Protein AF-A0A831W3M3-F1 (afdb_monomer_lite)

Structure (mmCIF, N/CA/C/O backbone):
data_AF-A0A831W3M3-F1
#
_entry.id   AF-A0A831W3M3-F1
#
loop_
_atom_site.group_PDB
_atom_site.id
_atom_site.type_symbol
_atom_site.label_atom_id
_atom_site.label_alt_id
_atom_site.label_comp_id
_atom_site.label_asym_id
_atom_site.label_entity_id
_atom_site.label_seq_id
_atom_site.pdbx_PDB_ins_code
_atom_site.Cartn_x
_atom_site.Cartn_y
_atom_site.Cartn_z
_atom_site.occupancy
_atom_site.B_iso_or_equiv
_atom_site.auth_seq_id
_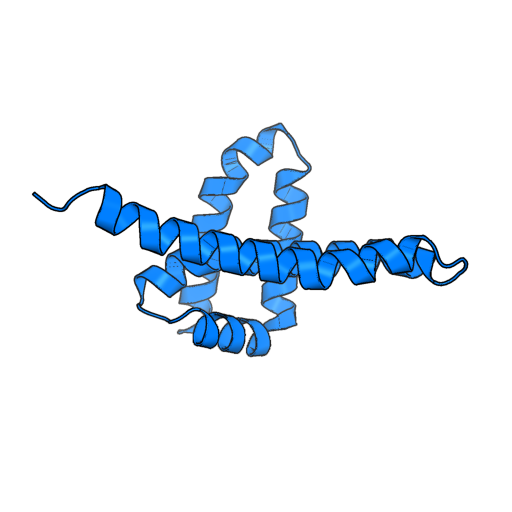atom_site.auth_comp_id
_atom_site.auth_asym_id
_atom_site.auth_atom_id
_atom_site.pdbx_PDB_model_num
ATOM 1 N N . ASP A 1 1 ? -14.266 19.669 25.885 1.00 48.91 1 ASP A N 1
ATOM 2 C CA . ASP A 1 1 ? -14.448 19.768 24.423 1.00 48.91 1 ASP A CA 1
ATOM 3 C C . ASP A 1 1 ? -13.127 19.462 23.740 1.00 48.91 1 ASP A C 1
ATOM 5 O O . ASP A 1 1 ? -12.242 20.310 23.695 1.00 48.91 1 ASP A O 1
ATOM 9 N N . GLY A 1 2 ? -12.929 18.203 23.341 1.00 61.62 2 GLY A N 1
ATOM 10 C CA . GLY A 1 2 ? -11.722 17.788 22.627 1.00 61.62 2 GLY A CA 1
ATOM 11 C C . GLY A 1 2 ? -11.670 18.528 21.299 1.00 61.62 2 GLY A C 1
ATOM 12 O O . GLY A 1 2 ? -12.535 18.339 20.450 1.00 61.62 2 GLY A O 1
ATOM 13 N N . SER A 1 3 ? -10.723 19.456 21.163 1.00 75.31 3 SER A N 1
ATOM 14 C CA . SER A 1 3 ? -10.581 20.263 19.955 1.00 75.31 3 SER A CA 1
ATOM 15 C C . SER A 1 3 ? -10.360 19.330 18.769 1.00 75.31 3 SER A C 1
ATOM 17 O O . SER A 1 3 ? -9.345 18.644 18.710 1.00 75.31 3 SER A O 1
ATOM 19 N N . ILE A 1 4 ? -11.294 19.322 17.820 1.00 76.12 4 ILE A N 1
ATOM 20 C CA . ILE A 1 4 ? -11.229 18.547 16.571 1.00 76.12 4 ILE A CA 1
ATOM 21 C C . ILE A 1 4 ? -9.868 18.746 15.871 1.00 76.12 4 ILE A C 1
ATOM 23 O O . ILE A 1 4 ? -9.304 17.818 15.296 1.00 76.12 4 ILE A O 1
ATOM 27 N N . ALA A 1 5 ? -9.272 19.937 15.994 1.00 77.50 5 ALA A N 1
ATOM 28 C CA . ALA A 1 5 ? -7.937 20.229 15.476 1.00 77.50 5 ALA A CA 1
ATOM 29 C C . ALA A 1 5 ? -6.824 19.373 16.119 1.00 77.50 5 ALA A C 1
ATOM 31 O O . ALA A 1 5 ? -5.868 19.000 15.439 1.00 77.50 5 ALA A O 1
ATOM 32 N N . ALA A 1 6 ? -6.946 19.038 17.406 1.00 79.94 6 ALA A N 1
ATOM 33 C CA . ALA A 1 6 ? -5.995 18.196 18.130 1.00 79.94 6 ALA A CA 1
ATOM 34 C C . ALA A 1 6 ? -6.069 16.715 17.714 1.00 79.94 6 ALA A C 1
ATOM 36 O O . ALA A 1 6 ? -5.077 16.005 17.865 1.00 79.94 6 ALA A O 1
ATOM 37 N N . GLU A 1 7 ? -7.196 16.262 17.155 1.00 78.81 7 GLU A N 1
ATOM 38 C CA . GLU A 1 7 ? -7.370 14.900 16.626 1.00 78.81 7 GLU A CA 1
ATOM 39 C C . GLU A 1 7 ? -6.997 14.800 15.139 1.00 78.81 7 GLU A C 1
ATOM 41 O O . GLU A 1 7 ? -6.343 13.843 14.719 1.00 78.81 7 GLU A O 1
ATOM 46 N N . ILE A 1 8 ? -7.340 15.818 14.342 1.00 85.62 8 ILE A N 1
ATOM 47 C CA . ILE A 1 8 ? -7.056 15.848 12.901 1.00 85.62 8 ILE A CA 1
ATOM 48 C C . ILE A 1 8 ? -5.557 16.009 12.624 1.00 85.62 8 ILE A C 1
ATOM 50 O O . ILE A 1 8 ? -5.022 15.356 11.728 1.00 85.62 8 ILE A O 1
ATOM 54 N N . LEU A 1 9 ? -4.853 16.865 13.373 1.00 85.12 9 LEU A N 1
ATOM 55 C CA . LEU A 1 9 ? -3.450 17.177 13.088 1.00 85.12 9 LEU A CA 1
ATOM 56 C C . LEU A 1 9 ? -2.528 15.938 13.167 1.00 85.12 9 LEU A C 1
ATOM 58 O O . LEU A 1 9 ? -1.756 15.722 12.228 1.00 85.12 9 LEU A O 1
ATOM 62 N N . PRO A 1 10 ? -2.599 15.081 14.207 1.00 82.62 10 PRO A N 1
ATOM 63 C CA . PRO A 1 10 ? -1.837 13.834 14.246 1.00 82.62 10 PRO A CA 1
ATOM 64 C C . PRO A 1 10 ? -2.193 12.870 13.109 1.00 82.62 10 PRO A C 1
ATOM 66 O O . PRO A 1 10 ? -1.286 12.263 12.538 1.00 82.62 10 PRO A O 1
ATOM 69 N N . ALA A 1 11 ? -3.480 12.749 12.764 1.00 81.81 11 ALA A N 1
ATOM 70 C CA . ALA A 1 11 ? -3.945 11.872 11.691 1.00 81.81 11 ALA A CA 1
ATOM 71 C C . ALA A 1 11 ? -3.400 12.315 10.323 1.00 81.81 11 ALA A C 1
ATOM 73 O O . ALA A 1 11 ? -2.793 11.516 9.609 1.00 81.81 11 ALA A O 1
ATOM 74 N N . LEU A 1 12 ? -3.498 13.610 10.006 1.00 85.62 12 LEU A N 1
ATOM 75 C CA . LEU A 1 12 ? -2.940 14.181 8.778 1.00 85.62 12 LEU A CA 1
ATOM 76 C C . LEU A 1 12 ? -1.421 14.015 8.707 1.00 85.62 12 LEU A C 1
ATOM 78 O O . LEU A 1 12 ? -0.882 13.647 7.668 1.00 85.62 12 LEU A O 1
ATOM 82 N N . LEU A 1 13 ? -0.702 14.243 9.809 1.00 86.31 13 LEU A N 1
ATOM 83 C CA . LEU A 1 13 ? 0.748 14.033 9.846 1.00 86.31 13 LEU A CA 1
ATOM 84 C C . LEU A 1 13 ? 1.129 12.563 9.614 1.00 86.31 13 LEU A C 1
ATOM 86 O O . LEU A 1 13 ? 2.179 12.286 9.025 1.00 86.31 13 LEU A O 1
ATOM 90 N N . MET A 1 14 ? 0.306 11.615 10.072 1.00 81.12 14 MET A N 1
ATOM 91 C CA . MET A 1 14 ? 0.502 10.196 9.778 1.00 81.12 14 MET A CA 1
ATOM 92 C C . MET A 1 14 ? 0.279 9.894 8.298 1.00 81.12 14 MET A C 1
ATOM 94 O O . MET A 1 14 ? 1.156 9.281 7.686 1.00 81.12 14 MET A O 1
ATOM 98 N N . GLU A 1 15 ? -0.815 10.370 7.703 1.00 86.88 15 GLU A N 1
ATOM 99 C CA . GLU A 1 15 ? -1.049 10.225 6.261 1.00 86.88 15 GLU A CA 1
ATOM 100 C C . GLU A 1 15 ? 0.069 10.861 5.431 1.00 86.88 15 GLU A C 1
ATOM 102 O O . GLU A 1 15 ? 0.592 10.230 4.514 1.00 86.88 15 GLU A O 1
ATOM 107 N N . LEU A 1 16 ? 0.535 12.059 5.793 1.00 88.25 16 LEU A N 1
ATOM 108 C CA . LEU A 1 16 ? 1.649 12.720 5.109 1.00 88.25 16 LEU A CA 1
ATOM 109 C C . LEU A 1 16 ? 2.938 11.894 5.166 1.00 88.25 16 LEU A C 1
ATOM 111 O O . LEU A 1 16 ? 3.690 11.846 4.193 1.00 88.25 16 LEU A O 1
ATOM 115 N N . ARG A 1 17 ? 3.201 11.195 6.276 1.00 86.62 17 ARG A N 1
ATOM 116 C CA . ARG A 1 17 ? 4.336 10.262 6.365 1.00 86.62 17 ARG A CA 1
ATOM 117 C C . ARG A 1 17 ? 4.157 9.054 5.450 1.00 86.62 17 ARG A C 1
ATOM 119 O O . ARG A 1 17 ? 5.147 8.614 4.861 1.00 86.62 17 ARG A O 1
ATOM 126 N N . LYS A 1 18 ? 2.937 8.522 5.313 1.00 82.31 18 LYS A N 1
ATOM 127 C CA . LYS A 1 18 ? 2.636 7.436 4.363 1.00 82.31 18 LYS A CA 1
ATOM 128 C C . LYS A 1 18 ? 2.801 7.907 2.919 1.00 82.31 18 LYS A C 1
ATOM 130 O O . LYS A 1 18 ? 3.459 7.227 2.136 1.00 82.31 18 LYS A O 1
ATOM 135 N N . LEU A 1 19 ? 2.309 9.101 2.595 1.00 88.38 19 LEU A N 1
ATOM 136 C CA . LEU A 1 19 ? 2.502 9.745 1.297 1.00 88.38 19 LEU A CA 1
ATOM 137 C C . LEU A 1 19 ? 3.985 9.947 0.994 1.00 88.38 19 LEU A C 1
ATOM 139 O O . LEU A 1 19 ? 4.457 9.544 -0.062 1.00 88.38 19 LEU A O 1
ATOM 143 N N . PHE A 1 20 ? 4.763 10.481 1.933 1.00 90.31 20 PHE A N 1
ATOM 144 C CA . PHE A 1 20 ? 6.203 10.640 1.739 1.00 90.31 20 PHE A CA 1
ATOM 145 C C . PHE A 1 20 ? 6.906 9.289 1.524 1.00 90.31 20 PHE A C 1
ATOM 147 O O . PHE A 1 20 ? 7.731 9.143 0.623 1.00 90.31 20 PHE A O 1
ATOM 154 N N . TYR A 1 21 ? 6.537 8.267 2.306 1.00 87.69 21 TYR A N 1
ATOM 155 C CA . TYR A 1 21 ? 7.006 6.890 2.132 1.00 87.69 21 TYR A CA 1
ATOM 156 C C . TYR A 1 21 ? 6.671 6.335 0.739 1.00 87.69 21 TYR A C 1
ATOM 158 O O . TYR A 1 21 ? 7.491 5.603 0.167 1.00 87.69 21 TYR A O 1
ATOM 166 N N . PHE A 1 22 ? 5.482 6.655 0.221 1.00 89.62 22 PHE A N 1
ATOM 167 C CA . PHE A 1 22 ? 5.025 6.281 -1.112 1.00 89.62 22 PHE A CA 1
ATOM 168 C C . PHE A 1 22 ? 5.850 6.984 -2.186 1.00 89.62 22 PHE A C 1
ATOM 170 O O . PHE A 1 22 ? 6.496 6.301 -2.976 1.00 89.62 22 PHE A O 1
ATOM 177 N N . LEU A 1 23 ? 5.907 8.320 -2.171 1.00 89.31 23 LEU A N 1
ATOM 178 C CA . LEU A 1 23 ? 6.639 9.112 -3.162 1.00 89.31 23 LEU A CA 1
ATOM 179 C C . LEU A 1 23 ? 8.112 8.704 -3.240 1.00 89.31 23 LEU A C 1
ATOM 181 O O . LEU A 1 23 ? 8.631 8.493 -4.334 1.00 89.31 23 LEU A O 1
ATOM 185 N N . LEU A 1 24 ? 8.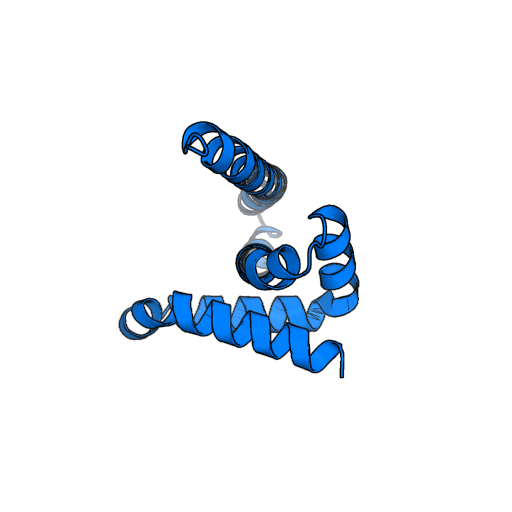769 8.515 -2.093 1.00 91.06 24 LEU A N 1
ATOM 186 C CA . LEU A 1 24 ? 10.184 8.144 -2.042 1.00 91.06 24 LEU A CA 1
ATOM 187 C C . LEU A 1 24 ? 10.481 6.817 -2.762 1.00 91.06 24 LEU A C 1
ATOM 189 O O . LEU A 1 24 ? 11.588 6.615 -3.252 1.00 91.06 24 LEU 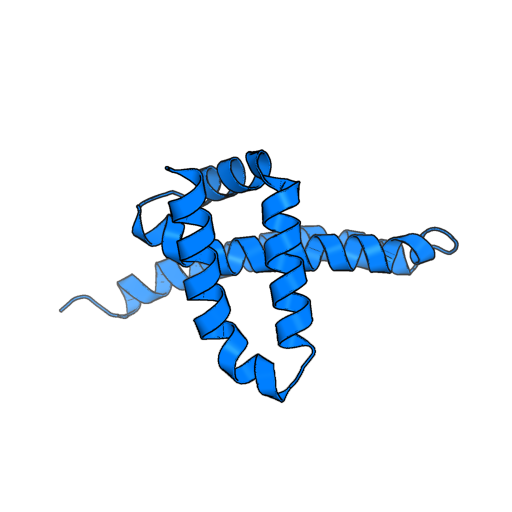A O 1
ATOM 193 N N . ARG A 1 25 ? 9.503 5.907 -2.830 1.00 88.62 25 ARG A N 1
ATOM 194 C CA . ARG A 1 25 ? 9.623 4.617 -3.530 1.00 88.62 25 ARG A CA 1
ATOM 195 C C . ARG A 1 25 ? 9.066 4.657 -4.946 1.00 88.62 25 ARG A C 1
ATOM 197 O O . ARG A 1 25 ? 9.633 4.017 -5.826 1.00 88.62 25 ARG A O 1
ATOM 204 N N . ALA A 1 26 ? 7.999 5.417 -5.165 1.00 88.88 26 ALA A N 1
ATOM 205 C CA . ALA A 1 26 ? 7.375 5.587 -6.465 1.00 88.88 26 ALA A CA 1
ATOM 206 C C . ALA A 1 26 ? 8.307 6.309 -7.446 1.00 88.88 26 ALA A C 1
ATOM 208 O O . ALA A 1 26 ? 8.396 5.897 -8.594 1.00 88.88 26 ALA A O 1
ATOM 209 N N . ILE A 1 27 ? 9.050 7.334 -7.008 1.00 91.06 27 ILE A N 1
ATOM 210 C CA . ILE A 1 27 ? 9.933 8.120 -7.887 1.00 91.06 27 ILE A CA 1
ATOM 211 C C . ILE A 1 27 ? 11.019 7.249 -8.555 1.00 91.06 27 ILE A C 1
ATOM 213 O O . ILE A 1 27 ? 11.094 7.261 -9.783 1.00 91.06 27 ILE A O 1
ATOM 217 N N . PRO A 1 28 ? 11.821 6.441 -7.827 1.00 87.88 28 PRO A N 1
ATOM 218 C CA . PRO A 1 28 ? 12.770 5.518 -8.456 1.00 87.88 28 PRO A CA 1
ATOM 219 C C . PRO A 1 28 ? 12.111 4.515 -9.408 1.00 87.88 28 PRO A C 1
ATOM 221 O O . PRO A 1 28 ? 12.665 4.218 -10.462 1.00 87.88 28 PRO A O 1
ATOM 224 N N . LEU A 1 29 ? 10.923 4.009 -9.054 1.00 87.81 29 LEU A N 1
ATOM 225 C CA . LEU A 1 29 ? 10.156 3.102 -9.911 1.00 87.81 29 LEU A CA 1
ATOM 226 C C . LEU A 1 29 ? 9.725 3.787 -11.209 1.00 87.81 29 LEU A C 1
ATOM 228 O O . LEU A 1 29 ? 9.856 3.192 -12.270 1.00 87.81 29 LEU A O 1
ATOM 232 N N . LEU A 1 30 ? 9.269 5.039 -11.144 1.00 87.50 30 LEU A N 1
ATOM 233 C CA . LEU A 1 30 ? 8.916 5.832 -12.321 1.00 87.50 30 LEU A CA 1
ATOM 234 C C . LEU A 1 30 ? 10.133 6.086 -13.210 1.00 87.50 30 LEU A C 1
ATOM 236 O O . LEU A 1 30 ? 10.032 5.935 -14.420 1.00 87.50 30 LEU A O 1
ATOM 240 N N . ILE A 1 31 ? 11.297 6.385 -12.627 1.00 88.81 31 ILE A N 1
ATOM 241 C CA . ILE A 1 31 ? 12.552 6.516 -13.384 1.00 88.81 31 ILE A CA 1
ATOM 242 C C . ILE A 1 31 ? 12.894 5.197 -14.096 1.00 88.81 31 ILE A C 1
ATOM 244 O O . ILE A 1 31 ? 13.344 5.213 -15.240 1.00 88.81 31 ILE A O 1
ATOM 248 N N . LEU A 1 32 ? 12.623 4.051 -13.465 1.00 86.00 32 LEU A N 1
ATOM 249 C CA . LEU A 1 32 ? 12.852 2.729 -14.051 1.00 86.00 32 LEU A CA 1
ATOM 250 C C . LEU A 1 32 ? 12.033 2.489 -15.331 1.00 86.00 32 LEU A C 1
ATOM 252 O O . LEU A 1 32 ? 12.509 1.800 -16.230 1.00 86.00 32 LEU A O 1
ATOM 256 N N . PHE A 1 33 ? 10.836 3.078 -15.445 1.00 85.88 33 PHE A N 1
ATOM 257 C CA . PHE A 1 33 ? 10.022 3.001 -16.666 1.00 85.88 33 PHE A CA 1
ATOM 258 C C . PHE A 1 33 ? 10.677 3.692 -17.872 1.00 85.88 33 PHE A C 1
ATOM 260 O O . PHE A 1 33 ? 10.362 3.333 -19.005 1.00 85.88 33 PHE A O 1
ATOM 267 N N . LEU A 1 34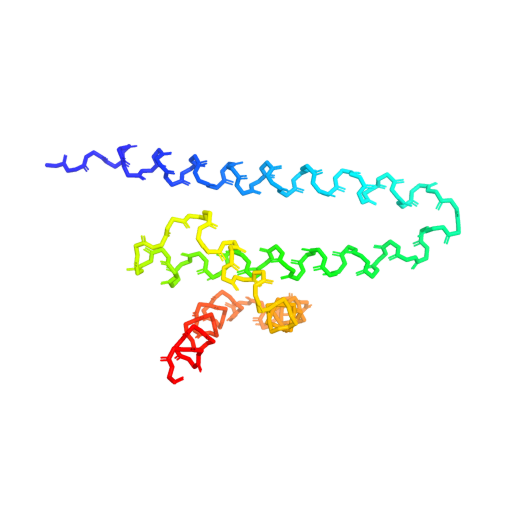 ? 11.584 4.652 -17.653 1.00 87.44 34 LEU A N 1
ATOM 268 C CA . LEU A 1 34 ? 12.274 5.374 -18.727 1.00 87.44 34 LEU A CA 1
ATOM 269 C C . LEU A 1 34 ? 13.481 4.602 -19.282 1.00 87.44 34 LEU A C 1
ATOM 271 O O . LEU A 1 34 ? 13.976 4.945 -20.354 1.00 87.44 34 LEU A O 1
ATOM 275 N N . ILE A 1 35 ? 13.967 3.576 -18.575 1.00 88.94 35 ILE A N 1
ATOM 276 C CA . ILE A 1 35 ? 15.134 2.794 -18.991 1.00 88.94 35 ILE A CA 1
ATOM 277 C C . ILE A 1 35 ? 14.668 1.661 -19.927 1.00 88.94 35 ILE A C 1
ATOM 279 O O . ILE A 1 35 ? 13.930 0.772 -19.482 1.00 88.94 35 ILE A O 1
ATOM 283 N N . PRO A 1 36 ? 15.097 1.639 -21.207 1.00 79.69 36 PRO A N 1
ATOM 284 C CA . PRO A 1 36 ? 14.766 0.557 -22.135 1.00 79.69 36 PRO A CA 1
ATOM 285 C C . PRO A 1 36 ? 15.223 -0.798 -21.578 1.00 79.69 36 PRO A C 1
ATOM 287 O O . PRO A 1 36 ? 16.227 -0.863 -20.872 1.00 79.69 36 PRO A O 1
ATOM 290 N N . VAL A 1 37 ? 14.515 -1.886 -21.900 1.00 82.88 37 VAL A N 1
ATOM 291 C CA . VAL A 1 37 ? 14.755 -3.262 -21.401 1.00 82.88 37 VAL A CA 1
ATOM 292 C C . VAL A 1 37 ? 14.332 -3.473 -19.941 1.00 82.88 37 VAL A C 1
ATOM 294 O O . VAL A 1 37 ? 13.647 -4.449 -19.640 1.00 82.88 37 VAL A O 1
ATOM 297 N N . VAL A 1 38 ? 14.671 -2.558 -19.029 1.00 85.25 38 VAL A N 1
ATOM 298 C CA . VAL A 1 38 ? 14.281 -2.660 -17.608 1.00 85.25 38 VAL A CA 1
ATOM 299 C C . VAL A 1 38 ? 12.803 -2.307 -17.397 1.00 85.25 38 VAL A C 1
ATOM 301 O O . VAL A 1 38 ? 12.148 -2.838 -16.496 1.00 85.25 38 VAL A O 1
ATOM 304 N N . ASN A 1 39 ? 12.241 -1.486 -18.284 1.00 86.50 39 ASN A N 1
ATOM 305 C CA . ASN A 1 39 ? 10.821 -1.153 -18.325 1.00 86.50 39 ASN A CA 1
ATOM 306 C C . ASN A 1 39 ? 9.883 -2.372 -18.440 1.00 86.50 39 ASN A C 1
ATOM 308 O O . ASN A 1 39 ? 8.729 -2.263 -18.046 1.00 86.50 39 ASN A O 1
ATOM 312 N N . VAL A 1 40 ? 10.350 -3.537 -18.911 1.00 88.94 40 VAL A N 1
ATOM 313 C CA . VAL A 1 40 ? 9.547 -4.777 -18.944 1.00 88.94 40 VAL A CA 1
ATOM 314 C C . VAL A 1 40 ? 9.247 -5.282 -17.529 1.00 88.94 40 VAL A C 1
ATOM 316 O O . VAL A 1 40 ? 8.158 -5.786 -17.264 1.00 88.94 40 VAL A O 1
ATOM 319 N N . ALA A 1 41 ? 10.186 -5.111 -16.594 1.00 89.12 41 ALA A N 1
ATOM 320 C CA . ALA A 1 41 ? 9.991 -5.468 -15.191 1.00 89.12 41 ALA A CA 1
ATOM 321 C C . ALA A 1 41 ? 9.200 -4.395 -14.421 1.00 89.12 41 ALA A C 1
ATOM 323 O O . ALA A 1 41 ? 8.564 -4.698 -13.409 1.00 89.12 41 ALA A O 1
ATOM 324 N N . ALA A 1 42 ? 9.212 -3.146 -14.893 1.00 88.12 42 ALA A N 1
ATOM 325 C CA . ALA A 1 42 ? 8.643 -2.008 -14.179 1.00 88.12 42 ALA A CA 1
ATOM 326 C C . ALA A 1 42 ? 7.141 -2.158 -13.833 1.00 88.12 42 ALA A C 1
ATOM 328 O O . ALA A 1 42 ? 6.806 -1.903 -12.676 1.00 88.12 42 ALA A O 1
ATOM 329 N N . PRO A 1 43 ? 6.243 -2.657 -14.714 1.00 89.06 43 PRO A N 1
ATOM 330 C CA . PRO A 1 43 ? 4.847 -2.935 -14.363 1.00 89.06 43 PRO A CA 1
ATOM 331 C C . PRO A 1 43 ? 4.687 -3.935 -13.216 1.00 89.06 43 PRO A C 1
ATOM 333 O O . PRO A 1 43 ? 3.842 -3.741 -12.345 1.00 89.06 43 PRO A O 1
ATOM 336 N N . PHE A 1 44 ? 5.514 -4.983 -13.175 1.00 91.69 44 PHE A N 1
ATOM 337 C CA . PHE A 1 44 ? 5.459 -5.994 -12.117 1.00 91.69 44 PHE A CA 1
ATOM 338 C C . PHE A 1 44 ? 5.939 -5.431 -10.779 1.00 91.69 44 PHE A C 1
ATOM 340 O O . PHE A 1 44 ? 5.300 -5.654 -9.749 1.00 91.69 44 PHE A O 1
ATOM 347 N N . LEU A 1 45 ? 7.034 -4.662 -10.787 1.00 90.75 45 LEU A N 1
ATOM 348 C CA . LEU A 1 45 ? 7.510 -3.979 -9.584 1.00 90.75 45 LEU A CA 1
ATOM 349 C C . LEU A 1 45 ? 6.511 -2.922 -9.106 1.00 90.75 45 LEU A C 1
ATOM 351 O O . LEU A 1 45 ? 6.286 -2.804 -7.902 1.00 90.75 45 LEU A O 1
ATOM 355 N N . TRP A 1 46 ? 5.898 -2.182 -10.031 1.00 91.25 46 TRP A N 1
ATOM 356 C CA . TRP A 1 46 ? 4.864 -1.202 -9.724 1.00 91.25 46 TRP A CA 1
ATOM 357 C C . TRP A 1 46 ? 3.655 -1.870 -9.080 1.00 91.25 46 TRP A C 1
ATOM 359 O O . TRP A 1 46 ? 3.235 -1.456 -8.007 1.00 91.25 46 TRP A O 1
ATOM 369 N N . PHE A 1 47 ? 3.160 -2.961 -9.666 1.00 92.00 47 PHE A N 1
ATOM 370 C CA . PHE A 1 47 ? 2.057 -3.734 -9.106 1.00 92.00 47 PHE A CA 1
ATOM 371 C C . PHE A 1 47 ? 2.376 -4.251 -7.698 1.00 92.00 47 PHE A C 1
ATOM 373 O O . PHE A 1 47 ? 1.591 -4.050 -6.774 1.00 92.00 47 PHE A O 1
ATOM 380 N N . ALA A 1 48 ? 3.547 -4.866 -7.502 1.00 92.06 48 ALA A N 1
ATOM 381 C CA . ALA A 1 48 ? 3.965 -5.357 -6.190 1.00 92.06 48 ALA A CA 1
ATOM 382 C C . ALA A 1 48 ? 4.087 -4.219 -5.162 1.00 92.06 48 ALA A C 1
ATOM 384 O O . ALA A 1 48 ? 3.686 -4.373 -4.006 1.00 92.06 48 ALA A O 1
ATOM 385 N N . PHE A 1 49 ? 4.606 -3.064 -5.578 1.00 92.12 49 PHE A N 1
ATOM 386 C CA . PHE A 1 49 ? 4.696 -1.876 -4.739 1.00 92.12 49 PHE A CA 1
ATOM 387 C C . PHE A 1 49 ? 3.314 -1.315 -4.379 1.00 92.12 49 PHE A C 1
ATOM 389 O O . PHE A 1 49 ? 3.070 -1.028 -3.208 1.00 92.12 49 PHE A O 1
ATOM 396 N N . SER A 1 50 ? 2.400 -1.213 -5.345 1.00 91.56 50 SER A N 1
ATOM 397 C CA . SER A 1 50 ? 1.022 -0.774 -5.122 1.00 91.56 50 SER A CA 1
ATOM 398 C C . SER A 1 50 ? 0.276 -1.720 -4.184 1.00 91.56 50 SER A C 1
ATOM 400 O O . SER A 1 50 ? -0.333 -1.252 -3.228 1.00 91.56 50 SER A O 1
ATOM 402 N N . ALA A 1 51 ? 0.390 -3.037 -4.377 1.00 93.00 51 ALA A N 1
ATOM 403 C CA . ALA A 1 51 ? -0.217 -4.037 -3.498 1.00 93.00 51 ALA A CA 1
ATOM 404 C C . ALA A 1 51 ? 0.327 -3.931 -2.063 1.00 93.00 51 ALA A C 1
ATOM 406 O O . ALA A 1 51 ? -0.425 -3.935 -1.084 1.00 93.00 51 ALA A O 1
ATOM 407 N N . TRP A 1 52 ? 1.645 -3.780 -1.924 1.00 91.62 52 TRP A N 1
ATOM 408 C CA . TRP A 1 52 ? 2.285 -3.571 -0.629 1.00 91.62 52 TRP A CA 1
ATOM 409 C C . TRP A 1 52 ? 1.800 -2.289 0.058 1.00 91.62 52 TRP A C 1
ATOM 411 O O . TRP A 1 52 ? 1.456 -2.315 1.240 1.00 91.62 52 TRP A O 1
ATOM 421 N N . PHE A 1 53 ? 1.746 -1.177 -0.677 1.00 90.06 53 PHE A N 1
ATOM 422 C CA . PHE A 1 53 ? 1.292 0.106 -0.150 1.00 90.06 53 PHE A CA 1
ATOM 423 C C . PHE A 1 53 ? -0.178 0.057 0.277 1.00 90.06 53 PHE A C 1
ATOM 425 O O . PHE A 1 53 ? -0.500 0.464 1.390 1.00 90.06 53 PHE A O 1
ATOM 432 N N . LEU A 1 54 ? -1.043 -0.532 -0.550 1.00 90.38 54 LEU A N 1
ATOM 433 C CA . LEU A 1 54 ? -2.464 -0.697 -0.253 1.00 90.38 54 LEU A CA 1
ATOM 434 C C . LEU A 1 54 ? -2.679 -1.514 1.023 1.00 90.38 54 LEU A C 1
ATOM 436 O O . LEU A 1 54 ? -3.518 -1.186 1.855 1.00 90.38 54 LEU A O 1
ATOM 440 N N . THR A 1 55 ? -1.865 -2.549 1.219 1.00 90.25 55 THR A N 1
ATOM 441 C CA . THR A 1 55 ? -1.909 -3.342 2.447 1.00 90.25 55 THR A CA 1
ATOM 442 C C . THR A 1 55 ? -1.551 -2.515 3.671 1.00 90.25 55 THR A C 1
ATOM 444 O O . THR A 1 55 ? -2.235 -2.629 4.679 1.00 90.25 55 THR A O 1
ATOM 447 N N . ILE A 1 56 ? -0.505 -1.687 3.603 1.00 88.19 56 ILE A N 1
ATOM 448 C CA . ILE A 1 56 ? -0.130 -0.801 4.715 1.00 88.19 56 ILE A CA 1
ATOM 449 C C . ILE A 1 56 ? -1.271 0.157 5.045 1.00 88.19 56 ILE A C 1
ATOM 451 O O . ILE A 1 56 ? -1.577 0.333 6.219 1.00 88.19 56 ILE A O 1
ATOM 455 N N . GLU A 1 57 ? -1.907 0.737 4.027 1.00 86.62 57 GLU A N 1
ATOM 456 C CA . GLU A 1 57 ? -2.998 1.691 4.219 1.00 86.62 57 GLU A CA 1
ATOM 457 C C . GLU A 1 57 ? -4.163 1.060 4.985 1.00 86.62 57 GLU A C 1
ATOM 459 O O . GLU A 1 57 ? -4.589 1.578 6.013 1.00 86.62 57 GLU A O 1
ATOM 464 N N . TYR A 1 58 ? -4.616 -0.115 4.541 1.00 86.69 58 TYR A N 1
ATOM 465 C CA . TYR A 1 58 ? -5.779 -0.770 5.137 1.00 86.69 58 TYR A CA 1
ATOM 466 C C . TYR A 1 58 ? -5.472 -1.549 6.423 1.00 86.69 58 TYR A C 1
ATOM 468 O O . TYR A 1 58 ? -6.364 -1.726 7.249 1.00 86.69 58 TYR A O 1
ATOM 476 N N . MET A 1 59 ? -4.231 -1.998 6.629 1.00 83.56 59 MET A N 1
ATOM 477 C CA . MET A 1 59 ? -3.805 -2.674 7.865 1.00 83.56 59 MET A CA 1
ATOM 478 C C . MET A 1 59 ? -3.521 -1.714 9.014 1.00 83.56 59 MET A C 1
ATOM 480 O O . MET A 1 59 ? -3.592 -2.127 10.172 1.00 83.56 59 MET A O 1
ATOM 484 N N . ASP A 1 60 ? -3.232 -0.447 8.720 1.00 83.12 60 ASP A N 1
ATOM 485 C CA . ASP A 1 60 ? -3.034 0.575 9.747 1.00 83.12 60 ASP A CA 1
ATOM 486 C C . ASP A 1 60 ? -4.302 0.780 10.589 1.00 83.12 60 ASP A C 1
ATOM 488 O O . ASP A 1 60 ? -4.199 0.969 11.796 1.00 83.12 60 ASP A O 1
ATOM 492 N N . TYR A 1 61 ? -5.501 0.612 10.016 1.00 80.94 61 TYR A N 1
ATOM 493 C CA . TYR A 1 61 ? -6.758 0.697 10.773 1.00 80.94 61 TYR A CA 1
ATOM 494 C C . TYR A 1 61 ? -6.867 -0.360 11.895 1.00 80.94 61 TYR A C 1
ATOM 496 O O . TYR A 1 61 ? -6.930 0.019 13.067 1.00 80.94 61 TYR A O 1
ATOM 504 N N . PRO A 1 62 ? -6.854 -1.685 11.623 1.00 78.12 62 PRO A N 1
ATOM 505 C CA . PRO A 1 62 ? -6.945 -2.684 12.685 1.00 78.12 62 PRO A CA 1
ATOM 506 C C . PRO A 1 62 ? -5.712 -2.692 13.595 1.00 78.12 62 PRO A C 1
ATOM 508 O O . PRO A 1 62 ? -5.856 -2.894 14.800 1.00 78.12 62 PRO A O 1
ATOM 511 N N . MET A 1 63 ? -4.502 -2.466 13.072 1.00 78.88 63 MET A N 1
ATOM 512 C CA . MET A 1 63 ? -3.286 -2.474 13.896 1.00 78.88 63 MET A CA 1
ATOM 513 C C . MET A 1 63 ? -3.175 -1.228 14.785 1.00 78.88 63 MET A C 1
ATOM 515 O O . MET A 1 63 ? -2.763 -1.336 15.943 1.00 78.88 63 MET A O 1
ATOM 519 N N . GLY A 1 64 ? -3.579 -0.065 14.274 1.00 76.50 64 GLY A N 1
ATOM 520 C CA . GLY A 1 64 ? -3.676 1.192 15.014 1.00 76.50 64 GLY A CA 1
ATOM 521 C C . GLY A 1 64 ? -4.697 1.111 16.146 1.00 76.50 64 GLY A C 1
ATOM 522 O O . GLY A 1 64 ? -4.391 1.528 17.262 1.00 76.50 64 GLY A O 1
ATOM 523 N N . ASN A 1 65 ? -5.834 0.443 15.919 1.00 78.88 65 ASN A N 1
ATOM 524 C CA . ASN A 1 65 ? -6.824 0.156 16.968 1.00 78.88 65 ASN A CA 1
ATOM 525 C C . ASN A 1 65 ? -6.256 -0.693 18.122 1.00 78.88 65 ASN A C 1
ATOM 527 O O . ASN A 1 65 ? -6.737 -0.603 19.247 1.00 78.88 65 ASN A O 1
ATOM 531 N N . HIS A 1 66 ? -5.210 -1.488 17.873 1.00 79.31 66 HIS A N 1
ATOM 532 C CA . HIS A 1 66 ? -4.498 -2.261 18.899 1.00 79.31 66 HIS A CA 1
ATOM 533 C C . HIS A 1 66 ? -3.268 -1.525 19.471 1.00 79.31 66 HIS A C 1
ATOM 535 O O . HIS A 1 66 ? -2.443 -2.139 20.150 1.00 79.31 66 HIS A O 1
ATOM 541 N N . GLY A 1 67 ? -3.109 -0.228 19.188 1.00 78.88 67 GLY A N 1
ATOM 542 C CA . GLY A 1 67 ? -2.039 0.613 19.732 1.00 78.88 67 GLY A CA 1
ATOM 543 C C . GLY A 1 67 ? -0.655 0.387 19.113 1.00 78.88 67 GLY A C 1
ATOM 544 O O . GLY A 1 67 ? 0.348 0.851 19.665 1.00 78.88 67 GLY A O 1
ATOM 545 N N . LEU A 1 68 ? -0.559 -0.318 17.979 1.00 81.88 68 LEU A N 1
ATOM 546 C CA . LEU A 1 68 ? 0.723 -0.547 17.311 1.00 81.88 68 LEU A CA 1
ATOM 547 C C . LEU A 1 68 ? 1.208 0.725 16.624 1.00 81.88 68 LEU A C 1
ATOM 549 O O . LEU A 1 68 ? 0.528 1.301 15.775 1.00 81.88 68 LEU A O 1
A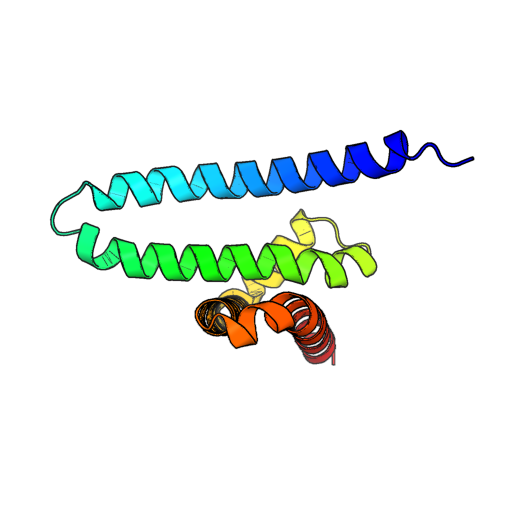TOM 553 N N . ARG A 1 69 ? 2.445 1.126 16.928 1.00 81.06 69 ARG A N 1
ATOM 554 C CA . ARG A 1 69 ? 3.100 2.244 16.234 1.00 81.06 69 ARG A CA 1
ATOM 555 C C . ARG A 1 69 ? 3.401 1.841 14.792 1.00 81.06 69 ARG A C 1
ATOM 557 O O . ARG A 1 69 ? 3.835 0.713 14.568 1.00 81.06 69 ARG A O 1
ATOM 564 N N . LEU A 1 70 ? 3.330 2.781 13.843 1.00 74.12 70 LEU A N 1
ATOM 565 C CA . LEU A 1 70 ? 3.653 2.561 12.419 1.00 74.12 70 LEU A CA 1
ATOM 566 C C . LEU A 1 70 ? 4.895 1.678 12.210 1.00 74.12 70 LEU A C 1
ATOM 568 O O . LEU A 1 70 ? 4.861 0.697 11.476 1.00 74.12 70 LEU A O 1
ATOM 572 N N . ARG A 1 71 ? 5.999 1.957 12.917 1.00 80.38 71 ARG A N 1
ATOM 573 C CA . ARG A 1 71 ? 7.246 1.178 12.800 1.00 80.38 71 ARG A CA 1
ATOM 574 C C . ARG A 1 71 ? 7.073 -0.314 13.137 1.00 80.38 71 ARG A C 1
ATOM 576 O O . ARG A 1 71 ? 7.728 -1.142 12.511 1.00 80.38 71 ARG A O 1
ATOM 583 N N . GLN A 1 72 ? 6.217 -0.647 14.103 1.00 82.94 72 GLN A N 1
ATOM 584 C CA . GLN A 1 72 ? 5.881 -2.026 14.471 1.00 82.94 72 GLN A CA 1
ATOM 585 C C . GLN A 1 72 ? 4.977 -2.663 13.413 1.00 82.94 72 GLN A C 1
ATOM 587 O O . GLN A 1 72 ? 5.252 -3.780 12.992 1.00 82.94 72 GLN A O 1
ATOM 592 N N . GLN A 1 73 ? 3.988 -1.928 12.899 1.00 83.62 73 GLN A N 1
ATOM 593 C CA . GLN A 1 73 ? 3.127 -2.401 11.810 1.00 83.62 73 GLN A CA 1
ATOM 594 C C . GLN A 1 73 ? 3.942 -2.764 10.559 1.00 83.62 73 GLN A C 1
ATOM 596 O O . GLN A 1 73 ? 3.803 -3.851 10.000 1.00 83.62 73 GLN A O 1
ATOM 601 N N . PHE A 1 74 ? 4.888 -1.899 10.171 1.00 83.62 74 PHE A N 1
ATOM 602 C CA . PHE A 1 74 ? 5.822 -2.180 9.080 1.00 83.62 74 PHE A CA 1
ATOM 603 C C . PHE A 1 74 ? 6.678 -3.423 9.346 1.00 83.62 74 PHE A C 1
ATOM 605 O O . PHE A 1 74 ? 6.997 -4.152 8.407 1.00 83.62 74 PHE A O 1
ATOM 612 N N . ALA A 1 75 ? 7.092 -3.659 10.593 1.00 86.44 75 ALA A N 1
ATOM 613 C CA . ALA A 1 75 ? 7.877 -4.835 10.950 1.00 86.44 75 ALA A CA 1
ATOM 614 C C . ALA A 1 75 ? 7.044 -6.122 10.837 1.00 86.44 75 ALA A C 1
ATOM 616 O O . ALA A 1 75 ? 7.523 -7.091 10.249 1.00 86.44 75 ALA A O 1
ATOM 617 N N . GLU A 1 76 ? 5.798 -6.107 11.311 1.00 85.19 76 GLU A N 1
ATOM 618 C CA . GLU A 1 76 ? 4.865 -7.236 11.211 1.00 85.19 76 GLU A CA 1
ATOM 619 C C . GLU A 1 76 ? 4.530 -7.571 9.754 1.00 85.19 76 GLU A C 1
ATOM 621 O O . GLU A 1 76 ? 4.717 -8.705 9.307 1.00 85.19 76 GLU A O 1
ATOM 626 N N . LEU A 1 77 ? 4.166 -6.565 8.954 1.00 85.94 77 LEU A N 1
ATOM 627 C CA . LEU A 1 77 ? 3.911 -6.750 7.523 1.00 85.94 77 LEU A CA 1
ATOM 628 C C . LEU A 1 77 ? 5.145 -7.292 6.789 1.00 85.94 77 LEU A C 1
ATOM 630 O O . LEU A 1 77 ? 5.031 -8.105 5.871 1.00 85.94 77 LEU A O 1
ATOM 634 N N . ARG A 1 78 ? 6.354 -6.893 7.208 1.00 85.94 78 ARG A N 1
ATOM 635 C CA . ARG A 1 78 ? 7.612 -7.383 6.621 1.00 85.94 78 ARG A CA 1
ATOM 636 C C . ARG A 1 78 ? 7.960 -8.816 7.004 1.00 85.94 78 ARG A C 1
ATOM 638 O O . ARG A 1 78 ? 8.751 -9.409 6.271 1.00 85.94 78 ARG A O 1
ATOM 645 N N . ARG A 1 79 ? 7.421 -9.360 8.097 1.00 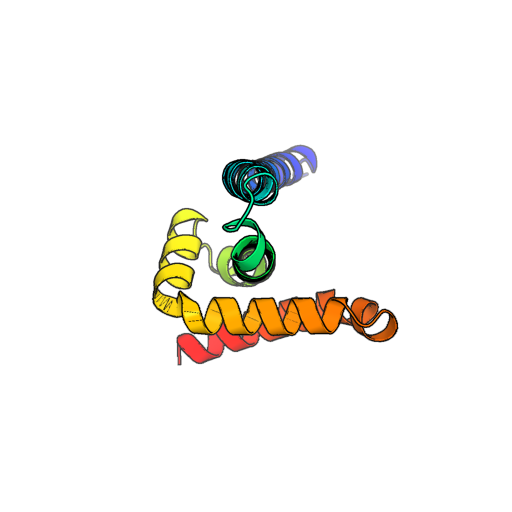87.00 79 ARG A N 1
ATOM 646 C CA . ARG A 1 79 ? 7.498 -10.800 8.417 1.00 87.00 79 ARG A CA 1
ATOM 647 C C . ARG A 1 79 ? 6.539 -11.611 7.543 1.00 87.00 79 ARG A C 1
ATOM 649 O O . ARG A 1 79 ? 6.772 -12.781 7.275 1.00 87.00 79 ARG A O 1
ATOM 656 N N . ALA A 1 80 ? 5.492 -10.955 7.054 1.00 86.38 80 ALA A N 1
ATOM 657 C CA . ALA A 1 80 ? 4.351 -11.531 6.362 1.00 86.38 80 ALA A CA 1
ATOM 658 C C . ALA A 1 80 ? 4.265 -11.161 4.871 1.00 86.38 80 ALA A C 1
ATOM 660 O O . ALA A 1 80 ? 3.164 -11.125 4.323 1.00 86.38 80 ALA A O 1
ATOM 661 N N . ARG A 1 81 ? 5.387 -10.847 4.205 1.00 87.62 81 ARG A N 1
ATOM 662 C CA . ARG A 1 81 ? 5.371 -10.137 2.906 1.00 87.62 81 ARG A CA 1
ATOM 663 C C . ARG A 1 81 ? 4.508 -10.799 1.844 1.00 87.62 81 ARG A C 1
ATOM 665 O O . ARG A 1 81 ? 3.794 -10.093 1.151 1.00 87.62 81 ARG A O 1
ATOM 672 N N . LEU A 1 82 ? 4.552 -12.124 1.729 1.00 89.75 82 LEU A N 1
ATOM 673 C CA . LEU A 1 82 ? 3.751 -12.845 0.738 1.00 89.75 82 LEU A CA 1
ATOM 674 C C . LEU A 1 82 ? 2.250 -12.705 1.009 1.00 89.75 82 LEU A C 1
ATOM 676 O O . LEU A 1 82 ? 1.482 -12.442 0.092 1.00 89.75 82 LEU A O 1
ATOM 680 N N . THR A 1 83 ? 1.837 -12.811 2.272 1.00 88.12 83 THR A N 1
ATOM 681 C CA . THR A 1 83 ? 0.433 -12.638 2.658 1.00 88.12 83 THR A CA 1
ATOM 682 C C . THR A 1 83 ? -0.018 -11.190 2.497 1.00 88.12 83 THR A C 1
ATOM 684 O O . THR A 1 83 ? -1.121 -10.946 2.025 1.00 88.12 83 THR A O 1
ATOM 687 N N . ALA A 1 84 ? 0.847 -10.233 2.847 1.00 89.50 84 ALA A N 1
ATOM 688 C CA . ALA A 1 84 ? 0.592 -8.815 2.633 1.00 89.50 84 ALA A CA 1
ATOM 689 C C . ALA A 1 84 ? 0.409 -8.515 1.138 1.00 89.50 84 ALA A C 1
ATOM 691 O O . ALA A 1 84 ? -0.602 -7.955 0.739 1.00 89.50 84 ALA A O 1
ATOM 692 N N . LEU A 1 85 ? 1.331 -8.974 0.289 1.00 92.50 85 LEU A N 1
ATOM 693 C CA . LEU A 1 85 ? 1.226 -8.807 -1.161 1.00 92.50 85 LEU A CA 1
ATOM 694 C C . LEU A 1 85 ? -0.029 -9.475 -1.737 1.00 92.50 85 LEU A C 1
ATOM 696 O O . LEU A 1 85 ? -0.663 -8.878 -2.597 1.00 92.50 85 LEU A O 1
ATOM 700 N N . GLY A 1 86 ? -0.407 -10.663 -1.252 1.00 92.38 86 GLY A N 1
ATOM 701 C CA . GLY A 1 86 ? -1.631 -11.356 -1.670 1.00 92.38 86 GLY A CA 1
ATOM 702 C C . GLY A 1 86 ? -2.917 -10.621 -1.276 1.00 92.38 86 GLY A C 1
ATOM 703 O O . GLY A 1 86 ? -3.856 -10.546 -2.062 1.00 92.38 86 GLY A O 1
ATOM 704 N N . PHE A 1 87 ? -2.957 -10.036 -0.078 1.00 92.00 87 PHE A N 1
ATOM 705 C CA . PHE A 1 87 ? -4.081 -9.206 0.355 1.00 92.00 87 PHE A CA 1
ATOM 706 C C . PHE A 1 87 ? -4.192 -7.933 -0.492 1.00 92.00 87 PHE A C 1
ATOM 708 O O . PHE A 1 87 ? -5.254 -7.628 -1.034 1.00 92.00 87 PHE A O 1
ATOM 715 N N . GLY A 1 88 ? -3.078 -7.220 -0.660 1.00 92.06 88 GLY A N 1
ATOM 716 C CA . GLY A 1 88 ? -3.026 -6.013 -1.473 1.00 92.06 88 GLY A CA 1
ATOM 717 C C . GLY A 1 88 ? -3.363 -6.258 -2.941 1.00 92.06 88 GLY A C 1
ATOM 718 O O . GLY A 1 88 ? -4.072 -5.455 -3.539 1.00 92.06 88 GLY A O 1
ATOM 719 N N . SER A 1 89 ? -2.910 -7.372 -3.522 1.00 93.56 89 SER A N 1
ATOM 720 C CA . SER A 1 89 ? -3.231 -7.723 -4.906 1.00 93.56 89 SER A CA 1
ATOM 721 C C . SER A 1 89 ? -4.712 -8.059 -5.076 1.00 93.56 89 SER A C 1
ATOM 723 O O . SER A 1 89 ? -5.327 -7.576 -6.023 1.00 93.56 89 SER A O 1
ATOM 725 N N . ALA A 1 90 ? -5.315 -8.802 -4.142 1.00 92.00 90 ALA A N 1
ATOM 726 C CA . ALA A 1 90 ? -6.751 -9.076 -4.152 1.00 92.00 90 ALA A CA 1
ATOM 727 C C . ALA A 1 90 ? -7.575 -7.783 -4.063 1.00 92.00 90 ALA A C 1
ATOM 729 O O . ALA A 1 90 ? -8.537 -7.613 -4.811 1.00 92.00 90 ALA A O 1
ATOM 730 N N . LEU A 1 91 ? -7.163 -6.839 -3.211 1.00 92.00 91 LEU A N 1
ATOM 731 C CA . LEU A 1 91 ? -7.796 -5.525 -3.128 1.00 92.00 91 LEU A CA 1
ATOM 732 C C . LEU A 1 91 ? -7.628 -4.699 -4.400 1.00 92.00 91 LEU A C 1
ATOM 734 O O . LEU A 1 91 ? -8.594 -4.090 -4.850 1.00 92.00 91 LEU A O 1
ATOM 738 N N . MET A 1 92 ? -6.440 -4.694 -5.006 1.00 92.12 92 MET A N 1
ATOM 739 C CA . MET A 1 92 ? -6.231 -4.027 -6.292 1.00 92.12 92 MET A CA 1
ATOM 740 C C . MET A 1 92 ? -7.168 -4.591 -7.363 1.00 92.12 92 MET A C 1
ATOM 742 O O . MET A 1 92 ? -7.822 -3.821 -8.059 1.00 92.12 92 MET A O 1
ATOM 746 N N . LEU A 1 93 ? -7.285 -5.919 -7.462 1.00 91.94 93 LEU A N 1
ATOM 747 C CA . LEU A 1 93 ? -8.192 -6.573 -8.409 1.00 91.94 93 LEU A CA 1
ATOM 748 C C . LEU A 1 93 ? -9.661 -6.230 -8.128 1.00 91.94 93 LEU A C 1
ATOM 750 O O . LEU A 1 93 ? -10.419 -5.971 -9.059 1.00 91.94 93 LEU A O 1
ATOM 754 N N . LEU A 1 94 ? -10.054 -6.169 -6.854 1.00 90.75 94 LEU A N 1
ATOM 755 C CA . LEU A 1 94 ? -11.396 -5.753 -6.450 1.00 90.75 94 LEU A CA 1
ATOM 756 C C . LEU A 1 94 ? -11.690 -4.308 -6.880 1.00 90.75 94 LEU A C 1
ATOM 758 O O . LEU A 1 94 ? -12.759 -4.022 -7.411 1.00 90.75 94 LEU A O 1
ATOM 762 N N . MET A 1 95 ? -10.720 -3.409 -6.701 1.00 89.31 95 MET A N 1
ATOM 763 C CA . MET A 1 95 ? -10.828 -2.001 -7.086 1.00 89.31 95 MET A CA 1
ATOM 764 C C . MET A 1 95 ? -10.818 -1.787 -8.604 1.00 89.31 95 MET A C 1
ATOM 766 O O . MET A 1 95 ? -11.369 -0.788 -9.065 1.00 89.31 95 MET A O 1
ATOM 770 N N . MET A 1 96 ? -10.236 -2.704 -9.385 1.00 89.75 96 MET A N 1
ATOM 771 C CA . MET A 1 96 ? -10.274 -2.641 -10.852 1.00 89.75 96 MET A CA 1
ATOM 772 C C . MET A 1 96 ? -11.687 -2.834 -11.414 1.00 89.75 96 MET A C 1
ATOM 774 O O . MET A 1 96 ? -11.958 -2.375 -12.522 1.00 89.75 96 MET A O 1
ATOM 778 N N . VAL A 1 97 ? -12.590 -3.488 -10.676 1.00 92.56 97 VAL A N 1
ATOM 779 C CA . VAL A 1 97 ? -13.984 -3.677 -11.090 1.00 92.56 97 VAL A CA 1
ATOM 780 C C . VAL A 1 97 ? -14.835 -2.532 -10.522 1.00 92.56 97 VAL A C 1
ATOM 782 O O . VAL A 1 97 ? -15.052 -2.496 -9.311 1.00 92.56 97 VAL A O 1
ATOM 785 N N . PRO A 1 98 ? -15.383 -1.616 -11.346 1.00 85.50 98 PRO A N 1
ATOM 786 C CA . PRO A 1 98 ? -16.052 -0.404 -10.855 1.00 85.50 98 PRO A CA 1
ATOM 787 C C . PRO A 1 98 ? -17.213 -0.671 -9.889 1.00 85.50 98 PRO A C 1
ATOM 789 O O . PRO A 1 98 ? -17.366 0.024 -8.891 1.00 85.50 98 PRO A O 1
ATOM 792 N N . VAL A 1 99 ? -18.004 -1.715 -10.150 1.00 91.44 99 VAL A N 1
ATOM 793 C CA . VAL A 1 99 ? -19.136 -2.104 -9.293 1.00 91.44 99 VAL A CA 1
ATOM 794 C C . VAL A 1 99 ? -18.657 -2.606 -7.928 1.00 91.44 99 VAL A C 1
ATOM 796 O O . VAL A 1 99 ? -19.249 -2.279 -6.904 1.00 91.44 99 VAL A O 1
ATOM 799 N N . LEU A 1 100 ? -17.563 -3.372 -7.898 1.00 87.88 100 LEU A N 1
ATOM 800 C CA . LEU A 1 100 ? -17.005 -3.913 -6.658 1.00 87.88 100 LEU A CA 1
ATOM 801 C C . LEU A 1 100 ? -16.181 -2.877 -5.888 1.00 87.88 100 LEU A C 1
ATOM 803 O O . LEU A 1 100 ? -16.048 -2.997 -4.674 1.00 87.88 100 LEU A O 1
ATOM 807 N N . ASN A 1 101 ? -15.676 -1.843 -6.563 1.00 90.19 101 ASN A N 1
ATOM 808 C CA . ASN A 1 101 ? -14.921 -0.758 -5.945 1.00 90.19 101 ASN A CA 1
ATOM 809 C C . ASN A 1 101 ? -15.724 -0.061 -4.828 1.00 90.19 101 ASN A C 1
ATOM 811 O O . ASN A 1 101 ? -15.179 0.204 -3.759 1.00 90.19 101 ASN A O 1
ATOM 815 N N . PHE A 1 102 ? -17.044 0.099 -4.997 1.00 87.31 102 PHE A N 1
ATOM 816 C CA . PHE A 1 102 ? -17.928 0.619 -3.941 1.00 87.31 102 PHE A CA 1
ATOM 817 C C . PHE A 1 102 ? -17.883 -0.213 -2.651 1.00 87.31 102 PHE A C 1
ATOM 819 O O . PHE A 1 102 ? -17.961 0.331 -1.552 1.00 87.31 102 PHE A O 1
ATOM 826 N N . ALA A 1 103 ? -17.728 -1.531 -2.779 1.00 87.25 103 ALA A N 1
ATOM 827 C CA . ALA A 1 103 ? -17.581 -2.446 -1.654 1.00 87.25 103 ALA A CA 1
ATOM 828 C C . ALA A 1 103 ? -16.114 -2.647 -1.236 1.00 87.25 103 ALA A C 1
ATOM 830 O O . ALA A 1 103 ? -15.855 -3.303 -0.228 1.00 87.25 103 ALA A O 1
ATOM 831 N N . ALA A 1 104 ? -15.143 -2.091 -1.966 1.00 85.69 104 ALA A N 1
ATOM 832 C CA . ALA A 1 104 ? -13.732 -2.347 -1.716 1.00 85.69 104 ALA A CA 1
ATOM 833 C C . ALA A 1 104 ? -13.266 -1.769 -0.383 1.00 85.69 104 ALA A C 1
ATOM 835 O O . ALA A 1 104 ? -12.528 -2.442 0.326 1.00 85.69 104 ALA A O 1
ATOM 836 N N . MET A 1 105 ? -13.734 -0.578 0.002 1.00 87.56 105 MET A N 1
ATOM 837 C CA . MET A 1 105 ? -13.395 0.015 1.298 1.00 87.56 105 MET A CA 1
ATOM 838 C C . MET A 1 105 ? -13.878 -0.852 2.484 1.00 87.56 105 MET A C 1
ATOM 840 O O . MET A 1 105 ? -13.033 -1.250 3.290 1.00 87.56 105 MET A O 1
ATOM 844 N N . PRO A 1 106 ? -15.172 -1.228 2.606 1.00 86.25 106 PRO A N 1
ATOM 845 C CA . PRO A 1 106 ? -15.611 -2.095 3.703 1.00 86.25 106 PRO A CA 1
ATOM 846 C C . PRO A 1 106 ? -15.012 -3.508 3.625 1.00 86.25 106 PRO A C 1
ATOM 848 O O . PRO A 1 106 ? -14.628 -4.061 4.657 1.00 86.25 106 PRO A O 1
ATOM 851 N N . ALA A 1 107 ? -14.859 -4.081 2.424 1.00 87.38 107 ALA A N 1
ATOM 852 C CA . ALA A 1 107 ? -14.217 -5.385 2.246 1.00 87.38 107 ALA A CA 1
ATOM 853 C C . ALA A 1 107 ? -12.737 -5.364 2.657 1.00 87.38 107 ALA A C 1
ATOM 855 O O . ALA A 1 107 ? -12.251 -6.328 3.247 1.00 87.38 107 ALA A O 1
ATOM 856 N N . ALA A 1 108 ? -12.027 -4.265 2.400 1.00 87.94 108 ALA A N 1
ATOM 857 C CA . ALA A 1 108 ? -10.643 -4.093 2.810 1.00 87.94 108 ALA A CA 1
ATOM 858 C C . ALA A 1 108 ? -10.499 -4.012 4.326 1.00 87.94 108 ALA A C 1
ATOM 860 O O . ALA A 1 108 ? -9.632 -4.683 4.878 1.00 87.94 108 ALA A O 1
ATOM 861 N N . VAL A 1 109 ? -11.367 -3.269 5.016 1.00 85.94 109 VAL A N 1
ATOM 862 C CA . VAL A 1 109 ? -11.341 -3.193 6.487 1.00 85.94 109 VAL A CA 1
ATOM 863 C C . VAL A 1 109 ? -11.667 -4.555 7.111 1.00 85.94 109 VAL A C 1
ATOM 865 O O . VAL A 1 109 ? -10.952 -5.017 8.007 1.00 85.94 109 VAL A O 1
ATOM 868 N N . ALA A 1 110 ? -12.699 -5.240 6.609 1.00 86.94 110 ALA A N 1
ATOM 869 C CA . ALA A 1 110 ? -13.072 -6.579 7.064 1.00 86.94 110 ALA A CA 1
ATOM 870 C C . ALA A 1 110 ? -11.960 -7.607 6.800 1.00 86.94 110 ALA A C 1
ATOM 872 O O . ALA A 1 110 ? -11.569 -8.350 7.700 1.00 86.94 110 ALA A O 1
ATOM 873 N N . GLY A 1 111 ? -11.398 -7.614 5.591 1.00 84.62 111 GLY A N 1
ATOM 874 C CA . GLY A 1 111 ? -10.308 -8.506 5.206 1.00 84.62 111 GLY A CA 1
ATOM 875 C C . GLY A 1 111 ? -9.016 -8.227 5.973 1.00 84.62 111 GLY A C 1
ATOM 876 O O . GLY A 1 111 ? -8.346 -9.169 6.393 1.00 84.62 111 GLY A O 1
ATOM 877 N N . ALA A 1 112 ? -8.692 -6.956 6.230 1.00 85.19 112 ALA A N 1
ATOM 878 C CA . ALA A 1 112 ? -7.539 -6.581 7.041 1.00 85.19 112 ALA A CA 1
ATOM 879 C C . ALA A 1 112 ? -7.686 -7.072 8.486 1.00 85.19 112 ALA A C 1
ATOM 881 O O . ALA A 1 112 ? -6.745 -7.614 9.066 1.00 85.19 112 ALA A O 1
ATOM 882 N N . THR A 1 113 ? -8.895 -6.958 9.036 1.00 82.94 113 THR A N 1
ATOM 883 C CA . THR A 1 113 ? -9.223 -7.443 10.380 1.00 82.94 113 THR A CA 1
ATOM 884 C C . THR A 1 113 ? -9.160 -8.970 10.452 1.00 82.94 113 THR A C 1
ATOM 886 O O . THR A 1 113 ? -8.515 -9.512 11.346 1.00 82.94 113 THR A O 1
ATOM 889 N N . ALA A 1 114 ? -9.748 -9.676 9.482 1.00 85.06 114 ALA A N 1
ATOM 890 C CA . ALA A 1 114 ? -9.708 -11.136 9.407 1.00 85.06 114 ALA A CA 1
ATOM 891 C C . ALA A 1 114 ? -8.273 -11.669 9.276 1.00 85.06 114 ALA A C 1
ATOM 893 O O . ALA A 1 114 ? -7.887 -12.600 9.984 1.00 85.06 114 ALA A O 1
ATOM 894 N N . LEU A 1 115 ? -7.456 -11.046 8.422 1.00 85.25 115 LEU A N 1
ATOM 895 C CA . LEU A 1 115 ? -6.049 -11.405 8.255 1.00 85.25 115 LEU A CA 1
ATOM 896 C C . LEU A 1 115 ? -5.232 -11.116 9.525 1.00 85.25 115 LEU A C 1
ATOM 898 O O . LEU A 1 115 ? -4.345 -11.893 9.872 1.00 85.25 115 LEU A O 1
ATOM 902 N N . TRP A 1 116 ? -5.531 -10.038 10.248 1.00 81.50 116 TRP A N 1
ATOM 903 C CA . TRP A 1 116 ? -4.896 -9.752 11.533 1.00 81.50 116 TRP A CA 1
ATOM 904 C C . TRP A 1 116 ? -5.253 -10.786 12.609 1.00 81.50 116 TRP A C 1
ATOM 906 O O . TRP A 1 116 ? -4.356 -11.347 13.242 1.00 81.50 116 TRP A O 1
ATOM 916 N N . CYS A 1 117 ? -6.544 -11.081 12.784 1.00 81.25 117 CYS A N 1
ATOM 917 C CA . CYS A 1 117 ? -7.030 -12.059 13.757 1.00 81.25 117 CYS A CA 1
ATOM 918 C C . CYS A 1 117 ? -6.515 -13.473 13.455 1.00 81.25 117 CYS A C 1
ATOM 920 O O . CYS A 1 117 ? -6.014 -14.140 14.355 1.00 81.25 117 CYS A O 1
ATOM 922 N N . GLY A 1 118 ? -6.553 -13.902 12.190 1.00 78.44 118 GLY A N 1
ATOM 923 C CA . GLY A 1 118 ? -6.089 -15.229 11.776 1.00 78.44 118 GLY A CA 1
ATOM 924 C C . GLY A 1 118 ? -4.583 -15.460 11.937 1.00 78.44 118 GLY A C 1
ATOM 925 O O . GLY A 1 118 ? -4.151 -16.605 11.963 1.00 78.44 118 GLY A O 1
ATOM 926 N N . ARG A 1 119 ? -3.768 -14.402 12.064 1.00 71.50 119 ARG A N 1
ATOM 927 C CA . ARG A 1 119 ? -2.322 -14.518 12.349 1.00 71.50 119 ARG A CA 1
ATOM 928 C C . ARG A 1 119 ? -1.978 -14.538 13.836 1.00 71.50 119 ARG A C 1
ATOM 930 O O . ARG A 1 119 ? -0.832 -14.829 14.169 1.00 71.50 119 ARG A O 1
ATOM 937 N N . ARG A 1 120 ? -2.911 -14.139 14.704 1.00 63.94 120 ARG A N 1
ATOM 938 C CA . ARG A 1 120 ? -2.733 -14.129 16.164 1.00 63.94 120 ARG A CA 1
ATOM 939 C C . ARG A 1 120 ? -3.337 -15.354 16.859 1.00 63.94 120 ARG A C 1
ATOM 941 O O . ARG A 1 120 ? -3.117 -15.493 18.059 1.00 63.94 120 ARG A O 1
ATOM 948 N N . GLY A 1 121 ? -4.101 -16.171 16.131 1.00 49.47 121 GLY A N 1
ATOM 949 C CA . GLY A 1 121 ? -4.584 -17.482 16.574 1.00 49.47 121 GLY A CA 1
ATOM 950 C C . GLY A 1 121 ? -3.536 -18.575 16.444 1.00 49.47 121 GLY A C 1
ATOM 951 O O . GLY A 1 121 ? -2.603 -18.404 15.626 1.00 49.47 121 GLY A O 1
#

Organism: NCBI:txid1543721

Foldseek 3Di:
DPPPCVVVVVVVVVVVVLVVVLCVVVVVLVVLCVDPPSVVCSVVVVLLSQLLSQLLVLLCVLCVVVVDDSVRSVVVCVVVVVVSSVLSNVLVVLCVDVVSVVVSNVVSNVVSNVVVVVVVD

Secondary structure (DSSP, 8-state):
---HHHHHHHHHHHHHHHHHHHHHHHHHHHHHHTSTTGGGTHHHHHHHHHHHHHHHHHHHHHHHHTT--HHHHHHHHHHSHHHHHHHHHHHHHHHHSHHHHHHHHHHHHHHHHHHHHHHH-

InterPro domains:
  IPR050480 Sulfate transporter CysZ-like [PTHR37468] (4-118)
  IPR059112 Sulfate transporter CysZ/Etoposide-induced protein 2.4 [PF07264] (10-106)

Radius of gyration: 16.13 Å; chains: 1; bounding box: 34×38×47 Å

Sequence (121 aa):
DGSIAAEILPALLMELRKLFYFLLRAIPLLILFLIPVVNVAAPFLWFAFSAWFLTIEYMDYPMGNHGLRLRQQFAELRRARLTALGFGSALMLLMMVPVLNFAAMPAAVAGATALWCGRRG

pLDDT: mean 85.29, std 7.19, range [48.91, 93.56]